Protein AF-A0AAJ2UD39-F1 (afdb_monomer_lite)

Sequence (153 aa):
MKTRIFLDLKNKHEIKNHIKIEVKFWKYKKILGKKFKFLFYNLSKILEISVSNQQCAQLDLKLVNNIYKVENWISCMKQFLNLNLLTNLRIHKNLAIFLFYSWQIYLQRFKFRQKLFDFEDRRRDAFNNLSLEWIKSDPNFNIKIIQILRRWK

pLDDT: mean 88.39, std 10.65, range [52.59, 97.56]

Structure (mmCIF, N/CA/C/O backbone):
data_AF-A0AAJ2UD39-F1
#
_entry.id   AF-A0AAJ2UD39-F1
#
loop_
_atom_site.group_PDB
_atom_site.id
_atom_site.type_symbol
_atom_site.label_atom_id
_atom_site.label_alt_id
_atom_site.label_comp_id
_atom_site.label_asym_id
_atom_site.label_entity_id
_atom_site.label_seq_id
_atom_site.pdbx_PDB_ins_code
_atom_site.Cartn_x
_atom_site.Cartn_y
_atom_site.Cartn_z
_atom_site.occupancy
_atom_site.B_iso_or_equiv
_atom_site.auth_seq_id
_atom_site.auth_comp_id
_atom_site.auth_asym_id
_atom_site.auth_atom_id
_atom_site.pdbx_PDB_model_num
ATOM 1 N N . MET A 1 1 ? -20.834 -1.679 -16.475 1.00 62.66 1 MET A N 1
ATOM 2 C CA . MET A 1 1 ? -20.253 -0.598 -15.632 1.00 62.66 1 MET A CA 1
ATOM 3 C C . MET A 1 1 ? -20.855 -0.524 -14.222 1.00 62.66 1 MET A C 1
ATOM 5 O O . MET A 1 1 ? -20.085 -0.513 -13.267 1.00 62.66 1 MET A O 1
ATOM 9 N N . LYS A 1 2 ? -22.191 -0.539 -14.060 1.00 64.38 2 LYS A N 1
ATOM 10 C CA . LYS A 1 2 ? -22.882 -0.418 -12.753 1.00 64.38 2 LYS A CA 1
ATOM 11 C C . LYS A 1 2 ? -22.491 -1.496 -11.719 1.00 64.38 2 LYS A C 1
ATOM 13 O O . LYS A 1 2 ? -22.244 -1.166 -10.564 1.00 64.38 2 LYS A O 1
ATOM 18 N N . THR A 1 3 ? -22.313 -2.750 -12.140 1.00 74.38 3 THR A N 1
ATOM 19 C CA . THR A 1 3 ? -21.965 -3.877 -11.249 1.00 74.38 3 THR A CA 1
ATOM 20 C C . THR A 1 3 ? -20.577 -3.750 -10.611 1.00 74.38 3 THR A C 1
ATOM 22 O O . THR A 1 3 ? -20.412 -4.035 -9.429 1.00 74.38 3 THR A O 1
ATOM 25 N N . ARG A 1 4 ? -19.573 -3.258 -11.359 1.00 75.06 4 ARG A N 1
ATOM 26 C CA . ARG A 1 4 ? -18.208 -3.051 -10.833 1.00 75.06 4 ARG A CA 1
ATOM 27 C C . ARG A 1 4 ? -18.175 -1.959 -9.760 1.00 75.06 4 ARG A C 1
ATOM 29 O O . ARG A 1 4 ? -17.506 -2.125 -8.748 1.00 75.06 4 ARG A O 1
ATOM 36 N N . ILE A 1 5 ? -18.930 -0.877 -9.961 1.00 78.44 5 ILE A N 1
ATOM 37 C CA . ILE A 1 5 ? -19.052 0.225 -8.993 1.00 78.44 5 ILE A CA 1
ATOM 38 C C . ILE A 1 5 ? -19.761 -0.257 -7.722 1.00 78.44 5 ILE A C 1
ATOM 40 O O . ILE A 1 5 ? -19.306 0.029 -6.617 1.00 78.44 5 ILE A O 1
ATOM 44 N N . PHE A 1 6 ? -20.840 -1.028 -7.868 1.00 80.81 6 PHE A N 1
ATOM 45 C CA . PHE A 1 6 ? -21.566 -1.598 -6.734 1.00 80.81 6 PHE A CA 1
ATOM 46 C C . PHE A 1 6 ? -20.686 -2.528 -5.884 1.00 80.81 6 PHE A C 1
ATOM 48 O O . PHE A 1 6 ? -20.624 -2.375 -4.665 1.00 80.81 6 PHE A O 1
ATOM 55 N N . LEU A 1 7 ? -19.950 -3.443 -6.524 1.00 83.81 7 LEU A N 1
ATOM 56 C CA . LEU A 1 7 ? -19.013 -4.338 -5.838 1.00 83.81 7 LEU A CA 1
ATOM 57 C C . LEU A 1 7 ? -17.904 -3.562 -5.118 1.00 83.81 7 LEU A C 1
ATOM 59 O O . LEU A 1 7 ? -17.551 -3.895 -3.989 1.00 83.81 7 LEU A O 1
ATOM 63 N N . ASP A 1 8 ? -17.386 -2.500 -5.736 1.00 87.06 8 ASP A N 1
ATOM 64 C CA . ASP A 1 8 ? -16.369 -1.645 -5.123 1.00 87.06 8 ASP A CA 1
ATOM 65 C C . ASP A 1 8 ? -16.879 -0.938 -3.857 1.00 87.06 8 ASP A C 1
ATOM 67 O O . ASP A 1 8 ? -16.190 -0.892 -2.834 1.00 87.06 8 ASP A O 1
ATOM 71 N N . LEU A 1 9 ? -18.114 -0.431 -3.897 1.00 87.19 9 LEU A N 1
ATOM 72 C CA . LEU A 1 9 ? -18.773 0.175 -2.741 1.00 87.19 9 LEU A CA 1
ATOM 73 C C . LEU A 1 9 ? -19.032 -0.850 -1.633 1.00 87.19 9 LEU A C 1
ATOM 75 O O . LEU A 1 9 ? -18.742 -0.558 -0.470 1.00 87.19 9 LEU A O 1
ATOM 79 N N . LYS A 1 10 ? -19.520 -2.046 -1.988 1.00 91.75 10 LYS A N 1
ATOM 80 C CA . LYS A 1 10 ? -19.761 -3.145 -1.043 1.00 91.75 10 LYS A CA 1
ATOM 81 C C . LYS A 1 10 ? -18.472 -3.544 -0.318 1.00 91.75 10 LYS A C 1
ATOM 83 O O . LYS A 1 10 ? -18.447 -3.544 0.909 1.00 91.75 10 LYS A O 1
ATOM 88 N N . ASN A 1 11 ? -17.384 -3.773 -1.054 1.00 93.31 11 ASN A N 1
ATOM 89 C CA . ASN A 1 11 ? -16.097 -4.156 -0.464 1.00 93.31 11 ASN A CA 1
ATOM 90 C C . ASN A 1 11 ? -15.538 -3.068 0.461 1.00 93.31 11 ASN A C 1
ATOM 92 O O . ASN A 1 11 ? -15.135 -3.339 1.589 1.00 93.31 11 ASN A O 1
ATOM 96 N N . LYS A 1 12 ? -15.562 -1.799 0.031 1.00 94.50 12 LYS A N 1
ATOM 97 C CA . LYS A 1 12 ? -15.114 -0.680 0.879 1.00 94.50 12 LYS A CA 1
ATOM 98 C C . LYS A 1 12 ? -15.972 -0.515 2.132 1.00 94.50 12 LYS A C 1
ATOM 100 O O . LYS A 1 12 ? -15.459 -0.082 3.164 1.00 94.50 12 LYS A O 1
ATOM 105 N N . HIS A 1 13 ? -17.266 -0.824 2.049 1.00 94.81 13 HIS A N 1
ATOM 106 C CA . HIS A 1 13 ? -18.153 -0.828 3.207 1.00 94.81 13 HIS A CA 1
ATOM 107 C C . HIS A 1 13 ? -17.766 -1.930 4.202 1.00 94.81 13 HIS A C 1
ATOM 109 O O . HIS A 1 13 ? -17.629 -1.649 5.390 1.00 94.81 13 HIS A O 1
ATOM 115 N N . GLU A 1 14 ? -17.506 -3.142 3.721 1.00 95.31 14 GLU A N 1
ATOM 116 C CA . GLU A 1 14 ? -17.056 -4.264 4.548 1.00 95.31 14 GLU A CA 1
ATOM 117 C C . GLU A 1 14 ? -15.712 -3.971 5.237 1.00 95.31 14 GLU A C 1
ATOM 119 O O . GLU A 1 14 ? -15.607 -4.065 6.459 1.00 95.31 14 GLU A O 1
ATOM 124 N N . ILE A 1 15 ? -14.716 -3.475 4.492 1.00 95.75 15 ILE A N 1
ATOM 125 C CA . ILE A 1 15 ? -13.414 -3.059 5.050 1.00 95.75 15 ILE A CA 1
ATOM 126 C C . ILE A 1 15 ? -13.601 -1.991 6.132 1.00 95.75 15 ILE A C 1
ATOM 128 O O . ILE A 1 15 ? -12.981 -2.042 7.193 1.00 95.75 15 ILE A O 1
ATOM 132 N N . LYS A 1 16 ? -14.477 -1.009 5.887 1.00 96.25 16 LYS A N 1
ATOM 133 C CA . LYS A 1 16 ? -14.802 0.029 6.871 1.00 96.25 16 LYS A CA 1
ATOM 134 C C . LYS A 1 16 ? -15.403 -0.568 8.144 1.00 96.25 16 LYS A C 1
ATOM 136 O O . LYS A 1 16 ? -15.108 -0.049 9.220 1.00 96.25 16 LYS A O 1
ATOM 141 N N . ASN A 1 17 ? -16.237 -1.598 8.035 1.00 95.44 17 ASN A N 1
ATOM 142 C CA . ASN A 1 17 ? -16.824 -2.264 9.193 1.00 95.44 17 ASN A CA 1
ATOM 143 C C . ASN A 1 17 ? -15.752 -3.002 9.999 1.00 95.44 17 ASN A C 1
ATOM 145 O O . ASN A 1 17 ? -15.695 -2.795 11.205 1.00 95.44 17 ASN A O 1
ATOM 149 N N . HIS A 1 18 ? -14.827 -3.715 9.349 1.00 95.62 18 HIS A N 1
ATOM 150 C CA . HIS A 1 18 ? -13.681 -4.321 10.038 1.00 95.62 18 HIS A CA 1
ATOM 151 C C . HIS A 1 18 ? -12.806 -3.286 10.757 1.00 95.62 18 HIS A C 1
ATOM 153 O O . HIS A 1 18 ? -12.486 -3.456 11.927 1.00 95.62 18 HIS A O 1
ATOM 159 N N . ILE A 1 19 ? -12.476 -2.165 10.104 1.00 94.62 19 ILE A N 1
ATOM 160 C CA . ILE A 1 19 ? -11.693 -1.086 10.734 1.00 94.62 19 ILE A CA 1
ATOM 161 C C . ILE A 1 19 ? -12.406 -0.534 11.975 1.00 94.62 19 ILE A C 1
ATOM 163 O O . ILE A 1 19 ? -11.754 -0.225 12.967 1.00 94.62 19 ILE A O 1
ATOM 167 N N . LYS A 1 20 ? -13.737 -0.397 11.923 1.00 93.69 20 LYS A N 1
ATOM 168 C CA . LYS A 1 20 ? -14.542 0.154 13.022 1.00 93.69 20 LYS A CA 1
ATOM 169 C C . LYS A 1 20 ? -14.550 -0.704 14.284 1.00 93.69 20 LYS A C 1
ATOM 171 O O . LYS A 1 20 ? -14.813 -0.133 15.339 1.00 93.69 20 LYS A O 1
ATOM 176 N N . ILE A 1 21 ? -14.299 -2.008 14.166 1.00 91.50 21 ILE A N 1
ATOM 177 C CA . ILE A 1 21 ? -14.191 -2.915 15.317 1.00 91.50 21 ILE A CA 1
ATOM 178 C C . ILE A 1 21 ? -13.011 -2.485 16.199 1.00 91.50 21 ILE A C 1
ATOM 180 O O . ILE A 1 21 ? -13.147 -2.416 17.413 1.00 91.50 21 ILE A O 1
ATOM 184 N N . GLU A 1 22 ? -11.894 -2.103 15.577 1.00 89.81 22 GLU A N 1
ATOM 185 C CA . GLU A 1 22 ? -10.638 -1.785 16.268 1.00 89.81 22 GLU A CA 1
ATOM 186 C C . GLU A 1 22 ? -10.470 -0.283 16.546 1.00 89.81 22 GLU A C 1
ATOM 188 O O . GLU A 1 22 ? -9.941 0.137 17.574 1.00 89.81 22 GLU A O 1
ATOM 193 N N . VAL A 1 23 ? -10.909 0.582 15.622 1.00 92.00 23 VAL A N 1
ATOM 194 C CA . VAL A 1 23 ? -10.717 2.032 15.746 1.00 92.00 23 VAL A CA 1
ATOM 195 C C . VAL A 1 23 ? -11.858 2.831 15.129 1.00 92.00 23 VAL A C 1
ATOM 197 O O . VAL A 1 23 ? -12.396 2.523 14.065 1.00 92.00 23 VAL A O 1
ATOM 200 N N . LYS A 1 24 ? -12.187 3.979 15.739 1.00 92.81 24 LYS A N 1
ATOM 201 C CA . LYS A 1 24 ? -13.123 4.936 15.130 1.00 92.81 24 LYS A CA 1
ATOM 202 C C . LYS A 1 24 ? -12.636 5.325 13.725 1.00 92.81 24 LYS A C 1
ATOM 204 O O . LYS A 1 24 ? -11.577 5.933 13.573 1.00 92.81 24 LYS A O 1
ATOM 209 N N . PHE A 1 25 ? -13.456 5.068 12.701 1.00 90.06 25 PHE A N 1
ATOM 210 C CA . PHE A 1 25 ? -13.087 5.273 11.289 1.00 90.06 25 PHE A CA 1
ATOM 211 C C . PHE A 1 25 ? -12.600 6.695 10.959 1.00 90.06 25 PHE A C 1
ATOM 213 O O . PHE A 1 25 ? -11.778 6.889 10.064 1.00 90.06 25 PHE A O 1
ATOM 220 N N . TRP A 1 26 ? -13.086 7.715 11.673 1.00 90.12 26 TRP A N 1
ATOM 221 C CA . TRP A 1 26 ? -12.625 9.089 11.474 1.00 90.12 26 TRP A CA 1
ATOM 222 C C . TRP A 1 26 ? -11.163 9.290 11.905 1.00 90.12 26 TRP A C 1
ATOM 224 O O . TRP A 1 26 ? -10.462 10.051 11.242 1.00 90.12 26 TRP A O 1
ATOM 234 N N . LYS A 1 27 ? -10.681 8.587 12.945 1.00 91.88 27 LYS A N 1
ATOM 235 C CA . LYS A 1 27 ? -9.270 8.620 13.373 1.00 91.88 27 LYS A CA 1
ATOM 236 C C . LYS A 1 27 ? -8.384 7.985 12.305 1.00 91.88 27 LYS A C 1
ATOM 238 O O . LYS A 1 27 ? -7.457 8.630 11.828 1.00 91.88 27 LYS A O 1
ATOM 243 N N . TYR A 1 28 ? -8.757 6.790 11.846 1.00 93.69 28 TYR A N 1
ATOM 244 C CA . TYR A 1 28 ? -8.130 6.109 10.708 1.00 93.69 28 TYR A CA 1
ATOM 245 C C . TYR A 1 28 ? -8.022 7.032 9.478 1.00 93.69 28 TYR A C 1
ATOM 247 O O . TYR A 1 28 ? -6.941 7.253 8.932 1.00 93.69 28 TYR A O 1
ATOM 255 N N . LYS A 1 29 ? -9.139 7.666 9.092 1.00 92.50 29 LYS A N 1
ATOM 256 C CA . LYS A 1 29 ? -9.197 8.588 7.950 1.00 92.50 29 LYS A CA 1
ATOM 257 C C . LYS A 1 29 ? -8.359 9.851 8.169 1.00 92.50 29 LYS A C 1
ATOM 259 O O . LYS A 1 29 ? -7.836 10.384 7.196 1.00 92.50 29 LYS A O 1
ATOM 264 N N . LYS A 1 30 ? -8.255 10.352 9.404 1.00 91.56 30 LYS A N 1
ATOM 265 C CA . LYS A 1 30 ? -7.431 11.521 9.746 1.00 91.56 30 LYS A CA 1
ATOM 266 C C . LYS A 1 30 ? -5.939 11.212 9.597 1.00 91.56 30 LYS A C 1
ATOM 268 O O . LYS A 1 30 ? -5.208 12.080 9.142 1.00 91.56 30 LYS A O 1
ATOM 273 N N . ILE A 1 31 ? -5.516 9.992 9.938 1.00 92.19 31 ILE A N 1
ATOM 274 C CA . ILE A 1 31 ? -4.111 9.568 9.890 1.00 92.19 31 ILE A CA 1
ATOM 275 C C . ILE A 1 31 ? -3.653 9.281 8.448 1.00 92.19 31 ILE A C 1
ATOM 277 O O . ILE A 1 31 ? -2.689 9.878 7.976 1.00 92.19 31 ILE A O 1
ATOM 281 N N . LEU A 1 32 ? -4.367 8.426 7.708 1.00 91.06 32 LEU A N 1
ATOM 282 C CA . LEU A 1 32 ? -4.023 8.113 6.308 1.00 91.06 32 LEU A CA 1
ATOM 283 C C . LEU A 1 32 ? -4.385 9.248 5.340 1.00 91.06 32 LEU A C 1
ATOM 285 O O . LEU A 1 32 ? -3.740 9.448 4.313 1.00 91.06 32 LEU A O 1
ATOM 289 N N . GLY A 1 33 ? -5.434 10.004 5.649 1.00 91.31 33 GLY A N 1
ATOM 290 C CA . GLY A 1 33 ? -5.980 11.013 4.756 1.00 91.31 33 GLY A CA 1
ATOM 291 C C . GLY A 1 33 ? -6.890 10.440 3.666 1.00 91.31 33 GLY A C 1
ATOM 292 O O . GLY A 1 33 ? -7.031 9.230 3.467 1.00 91.31 33 GLY A O 1
ATOM 293 N N . LYS A 1 34 ? -7.565 11.333 2.928 1.00 90.50 34 LYS A N 1
ATOM 294 C CA . LYS A 1 34 ? -8.580 10.933 1.933 1.00 90.50 34 LYS A CA 1
ATOM 295 C C . LYS A 1 34 ? -7.988 10.133 0.766 1.00 90.50 34 LYS A C 1
ATOM 297 O O . LYS A 1 34 ? -8.708 9.312 0.204 1.00 90.50 34 LYS A O 1
ATOM 302 N N . LYS A 1 35 ? -6.722 10.391 0.415 1.00 91.44 35 LYS A N 1
ATOM 303 C CA . LYS A 1 35 ? -6.015 9.791 -0.729 1.00 91.44 35 LYS A CA 1
ATOM 304 C C . LYS A 1 35 ? -5.524 8.364 -0.444 1.00 91.44 35 LYS A C 1
ATOM 306 O O . LYS A 1 35 ? -5.535 7.530 -1.344 1.00 91.44 35 LYS A O 1
ATOM 311 N N . PHE A 1 36 ? -5.159 8.069 0.806 1.00 95.38 36 PHE A N 1
ATOM 312 C CA . PHE A 1 36 ? -4.593 6.772 1.197 1.00 95.38 36 PHE A CA 1
ATOM 313 C C . PHE A 1 36 ? -5.566 5.855 1.945 1.00 95.38 36 PHE A C 1
ATOM 315 O O . PHE A 1 36 ? -5.214 4.717 2.219 1.00 95.38 36 PHE A O 1
ATOM 322 N N . LYS A 1 37 ? -6.804 6.281 2.236 1.00 94.19 37 LYS A N 1
ATOM 323 C CA . LYS A 1 37 ? -7.811 5.354 2.781 1.00 94.19 37 LYS A CA 1
ATOM 324 C C . LYS A 1 37 ? -8.027 4.150 1.845 1.00 94.19 37 LYS A C 1
ATOM 326 O O . LYS A 1 37 ? -8.104 4.304 0.620 1.00 94.19 37 LYS A O 1
ATOM 331 N N . PHE A 1 38 ? -8.222 2.984 2.443 1.00 96.44 38 PHE A N 1
ATOM 332 C CA . PHE A 1 38 ? -8.340 1.681 1.798 1.00 96.44 38 PHE A CA 1
ATOM 333 C C . PHE A 1 38 ? -7.097 1.333 0.970 1.00 96.44 38 PHE A C 1
ATOM 335 O O . PHE A 1 38 ? -7.238 0.897 -0.172 1.00 96.44 38 PHE A O 1
ATOM 342 N N . LEU A 1 39 ? -5.889 1.608 1.481 1.00 97.06 39 LEU A N 1
ATOM 343 C CA . LEU A 1 39 ? -4.647 1.540 0.702 1.00 97.06 39 LEU A CA 1
ATOM 344 C C . LEU A 1 39 ? -4.477 0.161 0.067 1.00 97.06 39 LEU A C 1
ATOM 346 O O . LEU A 1 39 ? -4.402 0.066 -1.158 1.00 97.06 39 LEU A O 1
ATOM 350 N N . PHE A 1 40 ? -4.492 -0.890 0.887 1.00 96.38 40 PHE A N 1
ATOM 351 C CA . PHE A 1 40 ? -4.248 -2.259 0.429 1.00 96.38 40 PHE A CA 1
ATOM 352 C C . PHE A 1 40 ? -5.348 -2.793 -0.483 1.00 96.38 40 PHE A C 1
ATOM 354 O O . PHE A 1 40 ? -5.056 -3.490 -1.449 1.00 96.38 40 PHE A O 1
ATOM 361 N N . TYR A 1 41 ? -6.597 -2.379 -0.273 1.00 96.81 41 TYR A N 1
ATOM 362 C CA . TYR A 1 41 ? -7.676 -2.713 -1.199 1.00 96.81 41 TYR A CA 1
ATOM 363 C C . TYR A 1 41 ? -7.513 -2.017 -2.557 1.00 96.81 41 TYR A C 1
ATOM 365 O O . TYR A 1 41 ? -7.726 -2.618 -3.602 1.00 96.81 41 TYR A O 1
ATOM 373 N N . ASN A 1 42 ? -7.111 -0.744 -2.583 1.00 96.19 42 ASN A N 1
ATOM 374 C CA . ASN A 1 42 ? -6.870 -0.071 -3.860 1.00 96.19 42 ASN A CA 1
ATOM 375 C C . ASN A 1 42 ? -5.659 -0.676 -4.582 1.00 96.19 42 ASN A C 1
ATOM 377 O O . ASN A 1 42 ? -5.692 -0.825 -5.801 1.00 96.19 42 ASN A O 1
ATOM 381 N N . LEU A 1 43 ? -4.609 -1.038 -3.838 1.00 94.50 43 LEU A N 1
ATOM 382 C CA . LEU A 1 43 ? -3.454 -1.742 -4.388 1.00 94.50 43 LEU A CA 1
ATOM 383 C C . LEU A 1 43 ? -3.837 -3.113 -4.937 1.00 94.50 43 LEU A C 1
ATOM 385 O O . LEU A 1 43 ? -3.384 -3.448 -6.023 1.00 94.50 43 LEU A O 1
ATOM 389 N N . SER A 1 44 ? -4.698 -3.874 -4.258 1.00 93.62 44 SER A N 1
ATOM 390 C CA . SER A 1 44 ? -5.115 -5.197 -4.737 1.00 93.62 44 SER A CA 1
ATOM 391 C C . SER A 1 44 ? -5.856 -5.119 -6.066 1.00 93.62 44 SER A C 1
ATOM 393 O O . SER A 1 44 ? -5.676 -5.982 -6.918 1.00 93.62 44 SER A O 1
ATOM 395 N N . LYS A 1 45 ? -6.613 -4.040 -6.303 1.00 93.12 45 LYS A N 1
ATOM 396 C CA . LYS A 1 45 ? -7.247 -3.789 -7.604 1.00 93.12 45 LYS A CA 1
ATOM 397 C C . LYS A 1 45 ? -6.266 -3.379 -8.694 1.00 93.12 45 LYS A C 1
ATOM 399 O O . LYS A 1 45 ? -6.452 -3.807 -9.823 1.00 93.12 45 LYS A O 1
ATOM 404 N N . ILE A 1 46 ? -5.249 -2.577 -8.376 1.00 92.00 46 ILE A N 1
ATOM 405 C CA . ILE A 1 46 ? -4.247 -2.150 -9.369 1.00 92.00 46 ILE A CA 1
ATOM 406 C C . ILE A 1 46 ? -3.295 -3.296 -9.722 1.00 92.00 46 ILE A C 1
ATOM 408 O O . ILE A 1 46 ? -2.920 -3.472 -10.875 1.00 92.00 46 ILE A O 1
ATOM 412 N N . LEU A 1 47 ? -2.885 -4.068 -8.719 1.00 88.94 47 LEU A N 1
ATOM 413 C CA . LEU A 1 47 ? -1.916 -5.148 -8.872 1.00 88.94 47 LEU A CA 1
ATOM 414 C C . LEU A 1 47 ? -2.567 -6.499 -9.194 1.00 88.94 47 LEU A C 1
ATOM 416 O O . LEU A 1 47 ? -1.839 -7.463 -9.407 1.00 88.94 47 LEU A O 1
ATOM 420 N N . GLU A 1 48 ? -3.902 -6.552 -9.238 1.00 88.50 48 GLU A N 1
ATOM 421 C CA . GLU A 1 48 ? -4.702 -7.754 -9.522 1.00 88.50 48 GLU A CA 1
ATOM 422 C C . GLU A 1 48 ? -4.402 -8.905 -8.546 1.00 88.50 48 GLU A C 1
ATOM 424 O O . GLU A 1 48 ? -4.290 -10.072 -8.907 1.00 88.50 48 GLU A O 1
ATOM 429 N N . ILE A 1 49 ? -4.269 -8.552 -7.267 1.00 87.62 49 ILE A N 1
ATOM 430 C CA . ILE A 1 49 ? -3.927 -9.469 -6.175 1.00 87.62 49 ILE A CA 1
ATOM 431 C C . ILE A 1 49 ? -5.210 -9.900 -5.470 1.00 87.62 49 ILE A C 1
ATOM 433 O O . ILE A 1 49 ? -6.031 -9.062 -5.086 1.00 87.62 49 ILE A O 1
ATOM 437 N N . SER A 1 50 ? -5.372 -11.206 -5.258 1.00 89.00 50 SER A N 1
ATOM 438 C CA . SER A 1 50 ? -6.475 -11.732 -4.456 1.00 89.00 50 SER A CA 1
ATOM 439 C C . SER A 1 50 ? -6.157 -11.570 -2.969 1.00 89.00 50 SER A C 1
ATOM 441 O O . SER A 1 50 ? -5.305 -12.265 -2.426 1.00 89.00 50 SER A O 1
ATOM 443 N N . VAL A 1 51 ? -6.827 -10.625 -2.307 1.00 90.56 51 VAL A N 1
ATOM 444 C CA . VAL A 1 51 ? -6.721 -10.393 -0.858 1.00 90.56 51 VAL A CA 1
ATOM 445 C C . VAL A 1 51 ? -8.117 -10.151 -0.305 1.00 90.56 51 VAL A C 1
ATOM 447 O O . VAL A 1 51 ? -8.895 -9.391 -0.888 1.00 90.56 51 VAL A O 1
ATOM 450 N N . SER A 1 52 ? -8.433 -10.779 0.826 1.00 94.06 52 SER A N 1
ATOM 451 C CA . SER A 1 52 ? -9.730 -10.594 1.483 1.00 94.06 52 SER A CA 1
ATOM 452 C C . SER A 1 52 ? -9.906 -9.162 2.009 1.00 94.06 52 SER A C 1
ATOM 454 O O . SER A 1 52 ? -8.942 -8.463 2.344 1.00 94.06 52 SER A O 1
ATOM 456 N N . ASN A 1 53 ? -11.161 -8.720 2.131 1.00 95.69 53 ASN A N 1
ATOM 457 C CA . ASN A 1 53 ? -11.494 -7.419 2.718 1.00 95.69 53 ASN A CA 1
ATOM 458 C C . ASN A 1 53 ? -10.993 -7.310 4.172 1.00 95.69 53 ASN A C 1
ATOM 460 O O . ASN A 1 53 ? -10.456 -6.271 4.564 1.00 95.69 53 ASN A O 1
ATOM 464 N N . GLN A 1 54 ? -11.082 -8.397 4.943 1.00 95.44 54 GLN A N 1
ATOM 465 C CA . GLN A 1 54 ? -10.557 -8.473 6.306 1.00 95.44 54 GLN A CA 1
ATOM 466 C C . GLN A 1 54 ? -9.037 -8.263 6.355 1.00 95.44 54 GLN A C 1
ATOM 468 O O . GLN A 1 54 ? -8.561 -7.429 7.124 1.00 95.44 54 GLN A O 1
ATOM 473 N N . GLN A 1 55 ? -8.265 -8.953 5.509 1.00 95.25 55 GLN A N 1
ATOM 474 C CA . GLN A 1 55 ? -6.808 -8.774 5.455 1.00 95.25 55 GLN A CA 1
ATOM 475 C C . GLN A 1 55 ? -6.424 -7.353 5.030 1.00 95.25 55 GLN A C 1
ATOM 477 O O . GLN A 1 55 ? -5.513 -6.760 5.609 1.00 95.25 55 GLN A O 1
ATOM 482 N N . CYS A 1 56 ? -7.144 -6.767 4.065 1.00 96.50 56 CYS A N 1
ATOM 483 C CA . CYS A 1 56 ? -6.937 -5.369 3.687 1.00 96.50 56 CYS A CA 1
ATOM 484 C C . CYS A 1 56 ? -7.145 -4.429 4.884 1.00 96.50 56 CYS A C 1
ATOM 486 O O . CYS A 1 56 ? -6.336 -3.526 5.091 1.00 96.50 56 CYS A O 1
ATOM 488 N N . ALA A 1 57 ? -8.197 -4.648 5.683 1.00 97.12 57 ALA A N 1
ATOM 489 C CA . ALA A 1 57 ? -8.465 -3.874 6.894 1.00 97.12 57 ALA A CA 1
ATOM 490 C C . ALA A 1 57 ? -7.352 -4.034 7.942 1.00 97.12 57 ALA A C 1
ATOM 492 O O . ALA A 1 57 ? -6.884 -3.039 8.491 1.00 97.12 57 ALA A O 1
ATOM 493 N N . GLN A 1 58 ? -6.899 -5.265 8.192 1.00 96.81 58 GLN A N 1
ATOM 494 C CA . GLN A 1 58 ? -5.834 -5.561 9.157 1.00 96.81 58 GLN A CA 1
ATOM 495 C C . GLN A 1 58 ? -4.505 -4.898 8.773 1.00 96.81 58 GLN A C 1
ATOM 497 O O . GLN A 1 58 ? -3.854 -4.286 9.620 1.00 96.81 58 GLN A O 1
ATOM 502 N N . LEU A 1 59 ? -4.122 -4.960 7.495 1.00 97.00 59 LEU A N 1
ATOM 503 C CA . LEU A 1 59 ? -2.915 -4.298 6.996 1.00 97.00 59 LEU A CA 1
ATOM 504 C C . LEU A 1 59 ? -3.018 -2.770 7.100 1.00 97.00 59 LEU A C 1
ATOM 506 O O . LEU A 1 59 ? -2.064 -2.117 7.517 1.00 97.00 59 LEU A O 1
ATOM 510 N N . ASP A 1 60 ? -4.181 -2.199 6.779 1.00 97.31 60 ASP A N 1
ATOM 511 C CA . ASP A 1 60 ? -4.450 -0.765 6.926 1.00 97.31 60 ASP A CA 1
ATOM 512 C C . ASP A 1 60 ? -4.337 -0.312 8.398 1.00 97.31 60 ASP A C 1
ATOM 514 O O . ASP A 1 60 ? -3.743 0.729 8.686 1.00 97.31 60 ASP A O 1
ATOM 518 N N . LEU A 1 61 ? -4.866 -1.095 9.344 1.00 96.88 61 LEU A N 1
ATOM 519 C CA . LEU A 1 61 ? -4.760 -0.824 10.783 1.00 96.88 61 LEU A CA 1
ATOM 520 C C . LEU A 1 61 ? -3.312 -0.924 11.279 1.00 96.88 61 LEU A C 1
ATOM 522 O O . LEU A 1 61 ? -2.823 -0.017 11.957 1.00 96.88 61 LEU A O 1
ATOM 526 N N . LYS A 1 62 ? -2.597 -1.984 10.883 1.00 96.69 62 LYS A N 1
ATOM 527 C CA . LYS A 1 62 ? -1.173 -2.1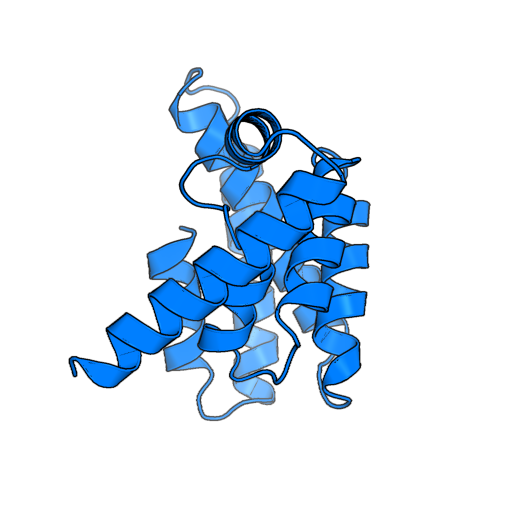65 11.199 1.00 96.69 62 LYS A CA 1
ATOM 528 C C . LYS A 1 62 ? -0.333 -0.999 10.674 1.00 96.69 62 LYS A C 1
ATOM 530 O O . LYS A 1 62 ? 0.553 -0.498 11.371 1.00 96.69 62 LYS A O 1
ATOM 535 N N . LEU A 1 63 ? -0.635 -0.536 9.462 1.00 97.06 63 LEU A N 1
ATOM 536 C CA . LEU A 1 63 ? 0.037 0.606 8.863 1.00 97.06 63 LEU A CA 1
ATOM 537 C C . LEU A 1 63 ? -0.171 1.875 9.696 1.00 97.06 63 LEU A C 1
ATOM 539 O O . LEU A 1 63 ? 0.793 2.578 9.997 1.00 97.06 63 LEU A O 1
ATOM 543 N N . VAL A 1 64 ? -1.413 2.146 10.103 1.00 95.50 64 VAL A N 1
ATOM 544 C CA . VAL A 1 64 ? -1.780 3.340 10.878 1.00 95.50 64 VAL A CA 1
ATOM 545 C C . VAL A 1 64 ? -1.087 3.396 12.241 1.00 95.50 64 VAL A C 1
ATOM 547 O O . VAL A 1 64 ? -0.671 4.483 12.646 1.00 95.50 64 VAL A O 1
ATOM 550 N N . ASN A 1 65 ? -0.890 2.258 12.912 1.00 93.38 65 ASN A N 1
ATOM 551 C CA . ASN A 1 65 ? -0.257 2.206 14.237 1.00 93.38 65 ASN A CA 1
ATOM 552 C C . ASN A 1 65 ? 1.191 2.725 14.251 1.00 93.38 65 ASN A C 1
ATOM 554 O O . ASN A 1 65 ? 1.643 3.240 15.267 1.00 93.38 65 ASN A O 1
ATOM 558 N N . ASN A 1 66 ? 1.914 2.629 13.131 1.00 94.25 66 ASN A N 1
ATOM 559 C CA . ASN A 1 66 ? 3.300 3.091 13.004 1.00 94.25 66 ASN A CA 1
ATOM 560 C C . ASN A 1 66 ? 3.536 3.816 11.666 1.00 94.25 66 ASN A C 1
ATOM 562 O O . ASN A 1 66 ? 4.543 3.601 10.992 1.00 94.25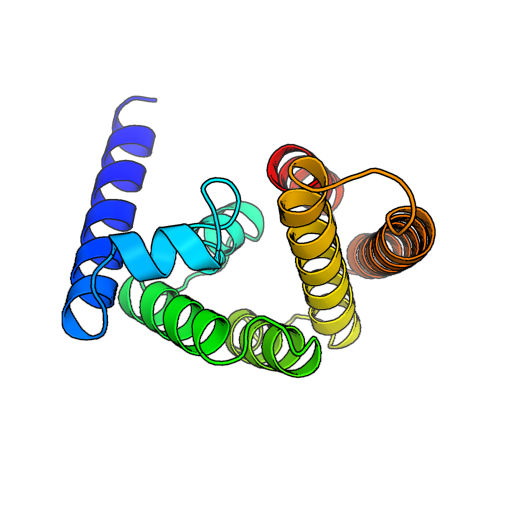 66 ASN A O 1
ATOM 566 N N . ILE A 1 67 ? 2.594 4.671 11.256 1.00 94.94 67 ILE A N 1
ATOM 567 C CA . ILE A 1 67 ? 2.563 5.249 9.900 1.00 94.94 67 ILE A CA 1
ATOM 568 C C . ILE A 1 67 ? 3.767 6.146 9.561 1.00 94.94 67 ILE A C 1
ATOM 570 O O . ILE A 1 67 ? 4.094 6.325 8.393 1.00 94.94 67 ILE A O 1
ATOM 574 N N . TYR A 1 68 ? 4.461 6.699 10.556 1.00 94.06 68 TYR A N 1
ATOM 575 C CA . TYR A 1 68 ? 5.615 7.576 10.327 1.00 94.06 68 TYR A CA 1
ATOM 576 C C . TYR A 1 68 ? 6.932 6.819 10.088 1.00 94.06 68 TYR A C 1
ATOM 578 O O . TYR A 1 68 ? 7.913 7.443 9.696 1.00 94.06 68 TYR A O 1
ATOM 586 N N . LYS A 1 69 ? 6.964 5.493 10.294 1.00 95.94 69 LYS A N 1
ATOM 587 C CA . LYS A 1 69 ? 8.157 4.652 10.107 1.00 95.94 69 LYS A CA 1
ATOM 588 C C . LYS A 1 69 ? 8.116 3.975 8.741 1.00 95.94 69 LYS A C 1
ATOM 590 O O . LYS A 1 69 ? 7.221 3.164 8.497 1.00 95.94 69 LYS A O 1
ATOM 595 N N . VAL A 1 70 ? 9.075 4.260 7.859 1.00 95.88 70 VAL A N 1
ATOM 596 C CA . VAL A 1 70 ? 9.121 3.663 6.508 1.00 95.88 70 VAL A CA 1
ATOM 597 C C . VAL A 1 70 ? 9.243 2.134 6.565 1.00 95.88 70 VAL A C 1
ATOM 599 O O . VAL A 1 70 ? 8.660 1.427 5.747 1.00 95.88 70 VAL A O 1
ATOM 602 N N . GLU A 1 71 ? 9.893 1.601 7.597 1.00 96.38 71 GLU A N 1
ATOM 603 C CA . GLU A 1 71 ? 10.027 0.167 7.861 1.00 96.38 71 GLU A CA 1
ATOM 604 C C . GLU A 1 71 ? 8.662 -0.492 8.081 1.00 96.38 71 GLU A C 1
ATOM 606 O O . GLU A 1 71 ? 8.448 -1.630 7.663 1.00 96.38 71 GLU A O 1
ATOM 611 N N . ASN A 1 72 ? 7.705 0.228 8.680 1.00 97.50 72 ASN A N 1
ATOM 612 C CA . ASN A 1 72 ? 6.345 -0.277 8.848 1.00 97.50 72 ASN A CA 1
ATOM 613 C C . ASN A 1 72 ? 5.612 -0.372 7.503 1.00 97.50 72 ASN A C 1
ATOM 615 O O . ASN A 1 72 ? 4.919 -1.358 7.254 1.00 97.50 72 ASN A O 1
ATOM 619 N N . TRP A 1 73 ? 5.810 0.603 6.607 1.00 97.56 73 TRP A N 1
ATOM 620 C CA . TRP A 1 73 ? 5.273 0.544 5.242 1.00 97.56 73 TRP A CA 1
ATOM 621 C C . TRP A 1 73 ? 5.854 -0.644 4.478 1.00 97.56 73 TRP A C 1
ATOM 623 O O . TRP A 1 73 ? 5.105 -1.397 3.858 1.00 97.56 73 TRP A O 1
ATOM 633 N N . ILE A 1 74 ? 7.171 -0.852 4.574 1.00 95.94 74 ILE A N 1
ATOM 634 C CA . ILE A 1 74 ? 7.861 -1.989 3.951 1.00 95.94 74 ILE A CA 1
ATOM 635 C C . ILE A 1 74 ? 7.344 -3.314 4.528 1.00 95.94 74 ILE A C 1
ATOM 637 O O . ILE A 1 74 ? 7.033 -4.227 3.768 1.00 95.94 74 ILE A O 1
ATOM 641 N N . SER A 1 75 ? 7.185 -3.415 5.852 1.00 95.00 75 SER A N 1
ATOM 642 C CA . SER A 1 75 ? 6.653 -4.609 6.525 1.00 95.00 75 SER A CA 1
ATOM 643 C C . SER A 1 75 ? 5.230 -4.943 6.072 1.00 95.00 75 SER A C 1
ATOM 645 O O . SER A 1 75 ? 4.949 -6.091 5.724 1.00 95.00 75 SER A O 1
ATOM 647 N N . CYS A 1 76 ? 4.334 -3.953 6.029 1.00 95.50 76 CYS A N 1
ATOM 648 C CA . CYS A 1 76 ? 2.959 -4.161 5.576 1.00 95.50 76 CYS A CA 1
ATOM 649 C C . CYS A 1 76 ? 2.906 -4.519 4.083 1.00 95.50 76 CYS A C 1
ATOM 651 O O . CYS A 1 76 ? 2.151 -5.406 3.696 1.00 95.50 76 CYS A O 1
ATOM 653 N N . MET A 1 77 ? 3.741 -3.891 3.248 1.00 94.50 77 MET A N 1
ATOM 654 C CA . MET A 1 77 ? 3.827 -4.213 1.821 1.00 94.50 77 MET A CA 1
ATOM 655 C C . MET A 1 77 ? 4.354 -5.629 1.580 1.00 94.50 77 MET A C 1
ATOM 657 O O . MET A 1 77 ? 3.802 -6.353 0.757 1.00 94.50 77 MET A O 1
ATOM 661 N N . LYS A 1 78 ? 5.373 -6.054 2.334 1.00 91.75 78 LYS A N 1
ATOM 662 C CA . LYS A 1 78 ? 5.880 -7.429 2.290 1.00 91.75 78 LYS A CA 1
ATOM 663 C C . LYS A 1 78 ? 4.782 -8.427 2.656 1.00 91.75 78 LYS A C 1
ATOM 665 O O . LYS A 1 78 ? 4.593 -9.403 1.946 1.00 91.75 78 LYS A O 1
ATOM 670 N N . GLN A 1 79 ? 4.021 -8.171 3.723 1.00 92.12 79 GLN A N 1
ATOM 671 C CA . GLN A 1 79 ? 2.890 -9.030 4.102 1.00 92.12 79 GLN A CA 1
ATOM 672 C C . GLN A 1 79 ? 1.804 -9.075 3.022 1.00 92.12 79 GLN A C 1
ATOM 674 O O . GLN A 1 79 ? 1.294 -10.147 2.719 1.00 92.12 79 GLN A O 1
ATOM 679 N N . PHE A 1 80 ? 1.487 -7.931 2.419 1.00 92.50 80 PHE A N 1
ATOM 680 C CA . PHE A 1 80 ? 0.503 -7.827 1.347 1.00 92.50 80 PHE A CA 1
ATOM 681 C C . PHE A 1 80 ? 0.912 -8.604 0.086 1.00 92.50 80 PHE A C 1
ATOM 683 O O . PHE A 1 80 ? 0.097 -9.320 -0.485 1.00 92.50 80 PHE A O 1
ATOM 690 N N . LEU A 1 81 ? 2.171 -8.479 -0.342 1.00 86.12 81 LEU A N 1
ATOM 691 C CA . LEU A 1 81 ? 2.659 -9.055 -1.597 1.00 86.12 81 LEU A CA 1
ATOM 692 C C . LEU A 1 81 ? 3.156 -10.503 -1.459 1.00 86.12 81 LEU A C 1
ATOM 694 O O . LEU A 1 81 ? 3.126 -11.245 -2.441 1.00 86.12 81 LEU A O 1
ATOM 698 N N . ASN A 1 82 ? 3.531 -10.943 -0.251 1.00 79.88 82 ASN A N 1
ATOM 699 C CA . ASN A 1 82 ? 3.865 -12.346 0.026 1.00 79.88 82 ASN A CA 1
ATOM 700 C C . ASN A 1 82 ? 2.698 -13.305 -0.254 1.00 79.88 82 ASN A C 1
ATOM 702 O O . ASN A 1 82 ? 2.940 -14.479 -0.518 1.00 79.88 82 ASN A O 1
ATOM 706 N N . LEU A 1 83 ? 1.454 -12.815 -0.252 1.00 66.19 83 LEU A N 1
ATOM 707 C CA . LEU A 1 83 ? 0.276 -13.606 -0.617 1.00 66.19 83 LEU A CA 1
ATOM 708 C C . LEU A 1 83 ? 0.296 -14.077 -2.084 1.00 66.19 83 LEU A C 1
ATOM 710 O O . LEU A 1 83 ? -0.422 -15.010 -2.420 1.00 66.19 83 LEU A O 1
ATOM 714 N N . ASN A 1 84 ? 1.136 -13.479 -2.938 1.00 64.50 84 ASN A N 1
ATOM 715 C CA . ASN A 1 84 ? 1.157 -13.733 -4.380 1.00 64.50 84 ASN A CA 1
ATOM 716 C C . ASN A 1 84 ? 2.418 -14.444 -4.913 1.00 64.50 84 ASN A C 1
ATOM 718 O O . ASN A 1 84 ? 2.588 -14.481 -6.127 1.00 64.50 84 ASN A O 1
ATOM 722 N N . LEU A 1 85 ? 3.275 -15.005 -4.042 1.00 52.59 85 LEU A N 1
ATOM 723 C CA . LEU A 1 85 ? 4.417 -15.921 -4.311 1.00 52.59 85 LEU A CA 1
ATOM 724 C C . LEU A 1 85 ? 5.487 -15.522 -5.364 1.00 52.59 85 LEU A C 1
ATOM 726 O O . LEU A 1 85 ? 6.558 -16.116 -5.375 1.00 52.59 85 LEU A O 1
ATOM 730 N N . LEU A 1 86 ? 5.269 -14.504 -6.201 1.00 55.69 86 LEU A N 1
ATOM 731 C CA . LEU A 1 86 ? 6.078 -14.196 -7.393 1.00 55.69 86 LEU A CA 1
ATOM 732 C C . LEU A 1 86 ? 6.646 -12.770 -7.413 1.00 55.69 86 LEU A C 1
ATOM 734 O O . LEU A 1 86 ? 7.152 -12.305 -8.431 1.00 55.69 86 LEU A O 1
ATOM 738 N N . THR A 1 87 ? 6.557 -12.029 -6.311 1.00 63.12 87 THR A N 1
ATOM 739 C CA . THR A 1 87 ? 6.951 -10.616 -6.306 1.00 63.12 87 THR A CA 1
ATOM 740 C C . THR A 1 87 ? 8.342 -10.423 -5.704 1.00 63.12 87 THR A C 1
ATOM 742 O O . THR A 1 87 ? 8.586 -10.699 -4.533 1.00 63.12 87 THR A O 1
ATOM 745 N N . ASN A 1 88 ? 9.258 -9.918 -6.532 1.00 74.69 88 ASN A N 1
ATOM 746 C CA . ASN A 1 88 ? 10.631 -9.559 -6.180 1.00 74.69 88 ASN A CA 1
ATOM 747 C C . ASN A 1 88 ? 10.664 -8.594 -4.973 1.00 74.69 88 ASN A C 1
ATOM 749 O O . ASN A 1 88 ? 9.971 -7.574 -4.960 1.00 74.69 88 ASN A O 1
ATOM 753 N N . LEU A 1 89 ? 11.502 -8.883 -3.968 1.00 79.88 89 LEU A N 1
ATOM 754 C CA . LEU A 1 89 ? 11.648 -8.075 -2.744 1.00 79.88 89 LEU A CA 1
ATOM 755 C C . LEU A 1 89 ? 11.941 -6.592 -3.026 1.00 79.88 89 LEU A C 1
ATOM 757 O O . LEU A 1 89 ? 11.533 -5.713 -2.260 1.00 79.88 89 LEU A O 1
ATOM 761 N N . ARG A 1 90 ? 12.620 -6.290 -4.139 1.00 84.94 90 ARG A N 1
ATOM 762 C CA . ARG A 1 90 ? 12.887 -4.914 -4.573 1.00 84.94 90 ARG A CA 1
ATOM 763 C C . ARG A 1 90 ? 11.605 -4.176 -4.948 1.00 84.94 90 ARG A C 1
ATOM 765 O O . ARG A 1 90 ? 11.462 -3.012 -4.584 1.00 84.94 90 ARG A O 1
ATOM 772 N N . ILE A 1 91 ? 10.648 -4.853 -5.586 1.00 85.31 91 ILE A N 1
ATOM 773 C CA . ILE A 1 91 ? 9.328 -4.292 -5.909 1.00 85.31 91 ILE A CA 1
ATOM 774 C C . ILE A 1 91 ? 8.604 -3.911 -4.616 1.00 85.31 91 ILE A C 1
ATOM 776 O O . ILE A 1 91 ? 8.116 -2.787 -4.500 1.00 85.31 91 ILE A O 1
ATOM 780 N N . HIS A 1 92 ? 8.586 -4.804 -3.615 1.00 86.00 92 HIS A N 1
ATOM 781 C CA . HIS A 1 92 ? 7.926 -4.540 -2.327 1.00 86.00 92 HIS A CA 1
ATOM 782 C C . HIS A 1 92 ? 8.493 -3.290 -1.662 1.00 86.00 92 HIS A C 1
ATOM 784 O O . HIS A 1 92 ? 7.751 -2.397 -1.250 1.00 86.00 92 HIS A O 1
ATOM 790 N N . LYS A 1 93 ? 9.825 -3.230 -1.573 1.00 92.69 93 LYS A N 1
ATOM 791 C CA . LYS A 1 93 ? 10.540 -2.140 -0.914 1.00 92.69 93 LYS A CA 1
ATOM 792 C C . LYS A 1 93 ? 10.308 -0.816 -1.638 1.00 92.69 93 LYS A C 1
ATOM 794 O O . LYS A 1 93 ? 9.914 0.159 -1.003 1.00 92.69 93 LYS A O 1
ATOM 799 N N . ASN A 1 94 ? 10.500 -0.782 -2.954 1.00 94.44 94 ASN A N 1
ATOM 800 C CA . ASN A 1 94 ? 10.387 0.448 -3.732 1.00 94.44 94 ASN A CA 1
ATOM 801 C C . ASN A 1 94 ? 8.945 0.972 -3.784 1.00 94.44 94 ASN A C 1
ATOM 803 O O . ASN A 1 94 ? 8.732 2.173 -3.626 1.00 94.44 94 ASN A O 1
ATOM 807 N N . LEU A 1 95 ? 7.942 0.093 -3.897 1.00 94.31 95 LEU A N 1
ATOM 808 C CA . LEU A 1 95 ? 6.534 0.494 -3.827 1.00 94.31 95 LEU A CA 1
ATOM 809 C C . LEU A 1 95 ? 6.171 1.068 -2.449 1.00 94.31 95 LEU A C 1
ATOM 811 O O . LEU A 1 95 ? 5.497 2.095 -2.369 1.00 94.31 95 LEU A O 1
ATOM 815 N N . ALA A 1 96 ? 6.640 0.447 -1.364 1.00 96.19 96 ALA A N 1
ATOM 816 C CA . ALA A 1 96 ? 6.418 0.954 -0.013 1.00 96.19 96 ALA A CA 1
ATOM 817 C C . ALA A 1 96 ? 7.051 2.338 0.201 1.00 96.19 96 ALA A C 1
ATOM 819 O O . ALA A 1 96 ? 6.389 3.238 0.717 1.00 96.19 96 ALA A O 1
ATOM 820 N N . ILE A 1 97 ? 8.302 2.524 -0.235 1.00 96.75 97 ILE A N 1
ATOM 821 C CA . ILE A 1 97 ? 9.020 3.802 -0.128 1.00 96.75 97 ILE A CA 1
ATOM 822 C C . ILE A 1 97 ? 8.319 4.887 -0.956 1.00 96.75 97 ILE A C 1
ATOM 824 O O . ILE A 1 97 ? 8.080 5.987 -0.453 1.00 96.75 97 ILE A O 1
ATOM 828 N N . PHE A 1 98 ? 7.925 4.572 -2.194 1.00 97.19 98 PHE A N 1
ATOM 829 C CA . PHE A 1 98 ? 7.165 5.486 -3.045 1.00 97.19 98 PHE A CA 1
ATOM 830 C C . PHE A 1 98 ? 5.872 5.951 -2.361 1.00 97.19 98 PHE A C 1
ATOM 832 O O . PHE A 1 98 ? 5.583 7.150 -2.322 1.00 97.19 98 PHE A O 1
ATOM 839 N N . LEU A 1 99 ? 5.093 5.021 -1.798 1.00 97.38 99 LEU A N 1
ATOM 840 C CA . LEU A 1 99 ? 3.831 5.338 -1.130 1.00 97.38 99 LEU A CA 1
ATOM 841 C C . LEU A 1 99 ? 4.041 6.132 0.164 1.00 97.38 99 LEU A C 1
ATOM 843 O O . LEU A 1 99 ? 3.284 7.070 0.413 1.00 97.38 99 LEU A O 1
ATOM 847 N N . PHE A 1 100 ? 5.079 5.813 0.942 1.00 96.81 100 PHE A N 1
ATOM 848 C CA . PHE A 1 100 ? 5.433 6.545 2.157 1.00 96.81 100 PHE A CA 1
ATOM 849 C C . PHE A 1 100 ? 5.737 8.016 1.862 1.00 96.81 100 PHE A C 1
ATOM 851 O O . PHE A 1 100 ? 5.105 8.902 2.441 1.00 96.81 100 PHE A O 1
ATOM 858 N N . TYR A 1 101 ? 6.646 8.299 0.924 1.00 94.94 101 TYR A N 1
ATOM 859 C CA . TYR A 1 101 ? 6.976 9.685 0.585 1.00 94.94 101 TYR A CA 1
ATOM 860 C C . TYR A 1 101 ? 5.822 10.395 -0.127 1.00 94.94 101 TYR A C 1
ATOM 862 O O . TYR A 1 101 ? 5.574 11.569 0.134 1.00 94.94 101 TYR A O 1
ATOM 870 N N . SER A 1 102 ? 5.027 9.681 -0.929 1.00 95.12 102 SER A N 1
ATOM 871 C CA . SER A 1 102 ? 3.781 10.226 -1.486 1.00 95.12 102 SER A CA 1
ATOM 872 C C . SER A 1 102 ? 2.784 10.635 -0.397 1.00 95.12 102 SER A C 1
ATOM 874 O O . SER A 1 102 ? 2.088 11.642 -0.540 1.00 95.12 102 SER A O 1
ATOM 876 N N . TRP A 1 103 ? 2.706 9.876 0.699 1.00 94.75 103 TRP A N 1
ATOM 877 C CA . TRP A 1 103 ? 1.865 10.202 1.849 1.00 94.75 103 TRP A CA 1
ATOM 878 C C . TRP A 1 103 ? 2.417 11.389 2.645 1.00 94.75 103 TRP A C 1
ATOM 880 O O . TRP A 1 103 ? 1.658 12.310 2.951 1.00 94.75 103 TRP A O 1
ATOM 890 N N . GLN A 1 104 ? 3.729 11.435 2.893 1.00 91.81 104 GLN A N 1
ATOM 891 C CA . GLN A 1 104 ? 4.395 12.579 3.529 1.00 91.81 104 GLN A CA 1
ATOM 892 C C . GLN A 1 104 ? 4.160 13.876 2.743 1.00 91.81 104 GLN A C 1
ATOM 894 O O . GLN A 1 104 ? 3.694 14.866 3.308 1.00 91.81 104 GLN A O 1
ATOM 899 N N . ILE A 1 105 ? 4.384 13.852 1.424 1.00 90.88 105 ILE A N 1
ATOM 900 C CA . ILE A 1 105 ? 4.118 14.984 0.524 1.00 90.88 105 ILE A CA 1
ATOM 901 C C . ILE A 1 105 ? 2.634 15.357 0.553 1.00 90.88 105 ILE A C 1
ATOM 903 O O . ILE A 1 105 ? 2.296 16.537 0.618 1.00 90.88 105 ILE A O 1
ATOM 907 N N . TYR A 1 106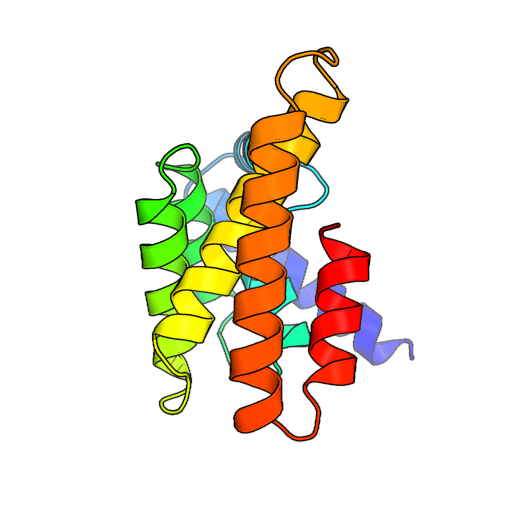 ? 1.726 14.374 0.534 1.00 89.44 106 TYR A N 1
ATOM 908 C CA . TYR A 1 106 ? 0.288 14.633 0.617 1.00 89.44 106 TYR A CA 1
ATOM 909 C C . TYR A 1 106 ? -0.100 15.356 1.914 1.00 89.44 106 TYR A C 1
ATOM 911 O O . TYR A 1 106 ? -0.922 16.269 1.862 1.00 89.44 106 TYR A O 1
ATOM 919 N N . LEU A 1 107 ? 0.491 14.998 3.058 1.00 85.38 107 LEU A N 1
ATOM 920 C CA . LEU A 1 107 ? 0.247 15.687 4.329 1.00 85.38 107 LEU A CA 1
ATOM 921 C C . LEU A 1 107 ? 0.893 17.078 4.385 1.00 85.38 107 LEU A C 1
ATOM 923 O O . LEU A 1 107 ? 0.279 18.014 4.902 1.00 85.38 107 LEU A O 1
ATOM 927 N N . GLN A 1 108 ? 2.102 17.230 3.840 1.00 79.06 108 GLN A N 1
ATOM 928 C CA . GLN A 1 108 ? 2.835 18.500 3.806 1.00 79.06 108 GLN A CA 1
ATOM 929 C C . GLN A 1 108 ? 2.308 19.490 2.768 1.00 79.06 108 GLN A C 1
ATOM 931 O O . GLN A 1 108 ? 2.436 20.694 2.963 1.00 79.06 108 GLN A O 1
ATOM 936 N N . ARG A 1 109 ? 1.629 19.032 1.709 1.00 62.16 109 ARG A N 1
ATOM 937 C CA . ARG A 1 109 ? 0.913 19.916 0.771 1.00 62.16 109 ARG A CA 1
ATOM 938 C C . ARG A 1 109 ? -0.094 20.835 1.470 1.00 62.16 109 ARG A C 1
ATOM 940 O O . ARG A 1 109 ? -0.431 21.878 0.925 1.00 62.16 109 ARG A O 1
ATOM 947 N N . PHE A 1 110 ? -0.535 20.475 2.675 1.00 60.31 110 PHE A N 1
ATOM 948 C CA . PHE A 1 110 ? -1.399 21.298 3.521 1.00 60.31 110 PHE A CA 1
ATOM 949 C C . PHE A 1 110 ? -0.640 22.079 4.614 1.00 60.31 110 PHE A C 1
ATOM 951 O O . PHE A 1 110 ? -1.272 22.784 5.394 1.00 60.31 110 PHE A O 1
ATOM 958 N N . LYS A 1 111 ? 0.693 21.946 4.708 1.00 58.66 111 LYS A N 1
ATOM 959 C CA . LYS A 1 111 ? 1.557 22.505 5.762 1.00 58.66 111 LYS A CA 1
ATOM 960 C C . LYS A 1 111 ? 2.944 22.928 5.210 1.00 58.66 111 LYS A C 1
ATOM 962 O O . LYS A 1 111 ? 3.927 22.251 5.470 1.00 58.66 111 LYS A O 1
ATOM 967 N N . PHE A 1 112 ? 3.006 24.067 4.503 1.00 58.06 112 PHE A N 1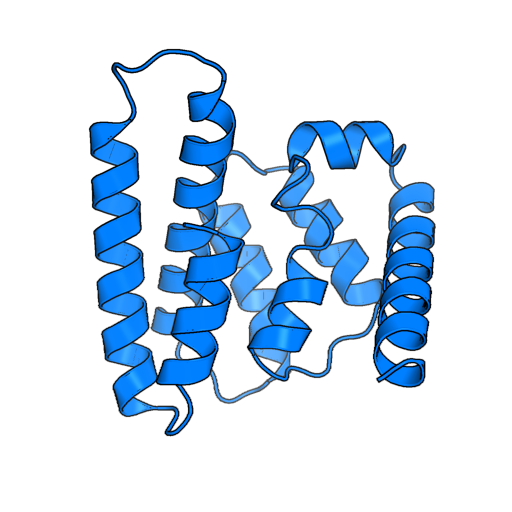
ATOM 968 C CA . PHE A 1 112 ? 4.213 24.839 4.096 1.00 58.06 112 PHE A CA 1
ATOM 969 C C . PHE A 1 112 ? 5.295 24.160 3.202 1.00 58.06 112 PHE A C 1
ATOM 971 O O . PHE A 1 112 ? 5.484 22.951 3.192 1.00 58.06 112 PHE A O 1
ATOM 978 N N . ARG A 1 113 ? 6.008 24.972 2.391 1.00 57.00 113 ARG A N 1
ATOM 979 C CA . ARG A 1 113 ? 6.743 24.546 1.170 1.00 57.00 113 ARG A CA 1
ATOM 980 C C . ARG A 1 113 ? 8.210 24.083 1.329 1.00 57.00 113 ARG A C 1
ATOM 982 O O . ARG A 1 113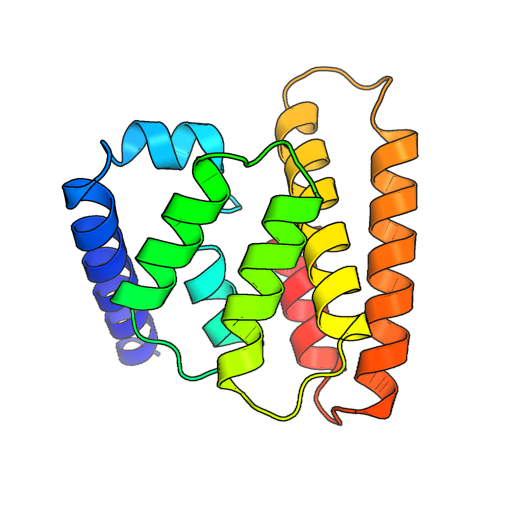 ? 8.722 23.461 0.406 1.00 57.00 113 ARG A O 1
ATOM 989 N N . GLN A 1 114 ? 8.907 24.349 2.437 1.00 53.97 114 GLN A N 1
ATOM 990 C CA . GLN A 1 114 ? 10.387 24.265 2.460 1.00 53.97 114 GLN A CA 1
ATOM 991 C C . GLN A 1 114 ? 11.009 22.862 2.659 1.00 53.97 114 GLN A C 1
ATOM 993 O O . GLN A 1 114 ? 12.169 22.684 2.312 1.00 53.97 114 GLN A O 1
ATOM 998 N N . LYS A 1 115 ? 10.278 21.842 3.145 1.00 59.97 115 LYS A N 1
ATOM 999 C CA . LYS A 1 115 ? 10.810 20.464 3.344 1.00 59.97 115 LYS A CA 1
ATOM 1000 C C . LYS A 1 115 ? 10.445 19.459 2.237 1.00 59.97 115 LYS A C 1
ATOM 1002 O O . LYS A 1 115 ? 10.737 18.275 2.364 1.00 59.97 115 LYS A O 1
ATOM 1007 N N . LEU A 1 116 ? 9.807 19.915 1.158 1.00 66.31 116 LEU A N 1
ATOM 1008 C CA . LEU A 1 116 ? 9.236 19.034 0.130 1.00 66.31 116 LEU A CA 1
ATOM 1009 C C . LEU A 1 116 ? 10.278 18.405 -0.808 1.00 66.31 116 LEU A C 1
ATOM 1011 O O . LEU A 1 116 ? 10.007 17.340 -1.355 1.00 66.31 116 LEU A O 1
ATOM 1015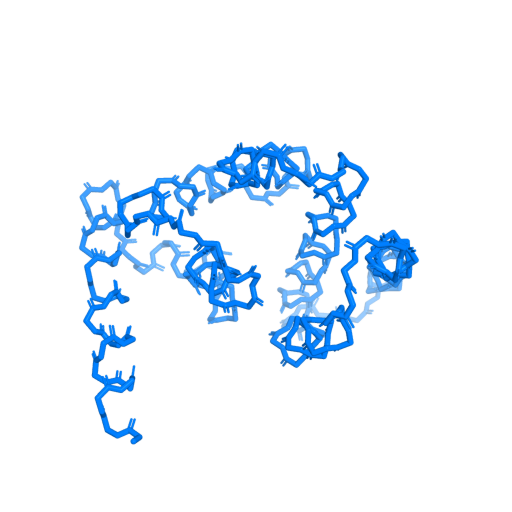 N N . PHE A 1 117 ? 11.444 19.033 -0.995 1.00 70.62 117 PHE A N 1
ATOM 1016 C CA . PHE A 1 117 ? 12.411 18.622 -2.022 1.00 70.62 117 PHE A CA 1
ATOM 1017 C C . PHE A 1 117 ? 13.030 17.236 -1.749 1.00 70.62 117 PHE A C 1
ATOM 1019 O O . PHE A 1 117 ? 12.941 16.364 -2.606 1.00 70.62 117 PHE A O 1
ATOM 1026 N N . ASP A 1 118 ? 13.518 16.975 -0.526 1.00 83.19 118 ASP A N 1
ATOM 1027 C CA . ASP A 1 118 ? 14.085 15.660 -0.147 1.00 83.19 118 ASP A CA 1
ATOM 1028 C C . ASP A 1 118 ? 13.045 14.528 -0.284 1.00 83.19 118 ASP A C 1
ATOM 1030 O O . ASP A 1 118 ? 13.340 13.430 -0.750 1.00 83.19 118 ASP A O 1
ATOM 1034 N N . PHE A 1 119 ? 11.779 14.790 0.056 1.00 88.25 119 PHE A N 1
ATOM 1035 C CA . PHE A 1 119 ? 10.722 13.785 -0.094 1.00 88.25 119 PHE A CA 1
ATOM 1036 C C . PHE A 1 119 ? 10.351 13.526 -1.553 1.00 88.25 119 PHE A C 1
ATOM 1038 O O . PHE A 1 119 ? 10.066 12.384 -1.914 1.00 88.25 119 PHE A O 1
ATOM 1045 N N . GLU A 1 120 ? 10.337 14.565 -2.387 1.00 90.25 120 GLU A N 1
ATOM 1046 C CA . GLU A 1 120 ? 10.084 14.453 -3.823 1.00 90.25 120 GLU A CA 1
ATOM 1047 C C . GLU A 1 120 ? 11.164 13.626 -4.527 1.00 90.25 120 GLU A C 1
ATOM 1049 O O . GLU A 1 120 ? 10.823 12.737 -5.311 1.00 90.25 120 GLU A O 1
ATOM 1054 N N . ASP A 1 121 ? 12.437 13.850 -4.200 1.00 90.62 121 ASP A N 1
ATOM 1055 C CA . ASP A 1 121 ? 13.549 13.103 -4.790 1.00 90.62 121 ASP A CA 1
ATOM 1056 C C . ASP A 1 121 ? 13.532 11.638 -4.356 1.00 90.62 121 ASP A C 1
ATOM 1058 O O . ASP A 1 121 ? 13.478 10.747 -5.205 1.00 90.62 121 ASP A O 1
ATOM 1062 N N . ARG A 1 122 ? 13.400 11.356 -3.053 1.00 92.81 122 ARG A N 1
ATOM 1063 C CA . ARG A 1 122 ? 13.296 9.965 -2.575 1.00 92.81 122 ARG A CA 1
ATOM 1064 C C . ARG A 1 122 ? 12.074 9.237 -3.132 1.00 92.81 122 ARG A C 1
ATOM 1066 O O . ARG A 1 122 ? 12.131 8.034 -3.394 1.00 92.81 122 ARG A O 1
ATOM 1073 N N . ARG A 1 123 ? 10.954 9.946 -3.325 1.00 95.06 123 ARG A N 1
ATOM 1074 C CA . ARG A 1 123 ? 9.773 9.402 -4.009 1.00 95.06 123 ARG A CA 1
ATOM 1075 C C . ARG A 1 123 ? 10.094 9.059 -5.463 1.00 95.06 123 ARG A C 1
ATOM 1077 O O . ARG A 1 123 ? 9.697 7.985 -5.917 1.00 95.06 123 ARG A O 1
ATOM 1084 N N . ARG A 1 124 ? 10.750 9.970 -6.190 1.00 95.12 124 ARG A N 1
ATOM 1085 C CA . ARG A 1 124 ? 11.113 9.805 -7.605 1.00 95.12 124 ARG A CA 1
ATOM 1086 C C . ARG A 1 124 ? 12.064 8.627 -7.786 1.00 95.12 124 ARG A C 1
ATOM 1088 O O . ARG A 1 124 ? 11.789 7.772 -8.621 1.00 95.12 124 ARG A O 1
ATOM 1095 N N . ASP A 1 125 ? 13.093 8.520 -6.955 1.00 95.50 125 ASP A N 1
ATOM 1096 C CA . ASP A 1 125 ? 14.069 7.429 -7.011 1.00 95.50 125 ASP A CA 1
ATOM 1097 C C . ASP A 1 125 ? 13.421 6.073 -6.736 1.00 95.50 125 ASP A C 1
ATOM 1099 O O . ASP A 1 125 ? 13.617 5.112 -7.483 1.00 95.50 125 ASP A O 1
ATOM 1103 N N . ALA A 1 126 ? 12.578 5.993 -5.702 1.00 95.44 126 ALA A N 1
ATOM 1104 C CA . ALA A 1 126 ? 11.830 4.778 -5.403 1.00 95.44 126 ALA A CA 1
ATOM 1105 C C . ALA A 1 126 ? 10.910 4.377 -6.564 1.00 95.44 126 ALA A C 1
ATOM 1107 O O . ALA A 1 126 ? 10.830 3.202 -6.915 1.00 95.44 126 ALA A O 1
ATOM 1108 N N . PHE A 1 127 ? 10.247 5.346 -7.193 1.00 95.19 127 PHE A N 1
ATOM 1109 C CA . PHE A 1 127 ? 9.388 5.096 -8.342 1.00 95.19 127 PHE A CA 1
ATOM 1110 C C . PHE A 1 127 ? 10.167 4.645 -9.586 1.00 95.19 127 PHE A C 1
ATOM 1112 O O . PHE A 1 127 ? 9.739 3.716 -10.272 1.00 95.19 127 PHE A O 1
ATOM 1119 N N . ASN A 1 128 ? 11.320 5.251 -9.865 1.00 94.50 128 ASN A N 1
ATOM 1120 C CA . ASN A 1 128 ? 12.185 4.857 -10.976 1.00 94.50 128 ASN A CA 1
ATOM 1121 C C . ASN A 1 128 ? 12.686 3.419 -10.790 1.00 94.50 128 ASN A C 1
ATOM 1123 O O . ASN A 1 128 ? 12.540 2.591 -11.687 1.00 94.50 128 ASN A O 1
ATOM 1127 N N . ASN A 1 129 ? 13.173 3.086 -9.592 1.00 94.00 129 ASN A N 1
ATOM 1128 C CA . ASN A 1 129 ? 13.619 1.732 -9.268 1.00 94.00 129 ASN A CA 1
ATOM 1129 C C . ASN A 1 129 ? 12.472 0.711 -9.324 1.00 94.00 129 ASN A C 1
ATOM 1131 O O . ASN A 1 129 ? 12.652 -0.394 -9.828 1.00 94.00 129 ASN A O 1
ATOM 1135 N N . LEU A 1 130 ? 11.277 1.076 -8.848 1.00 92.25 130 LEU A N 1
ATOM 1136 C CA . LEU A 1 130 ? 10.074 0.251 -8.986 1.00 92.25 130 LEU A CA 1
ATOM 1137 C C . LEU A 1 130 ? 9.758 -0.032 -10.461 1.00 92.25 130 LEU A C 1
ATOM 1139 O O . LEU A 1 130 ? 9.488 -1.175 -10.822 1.00 92.25 130 LEU A O 1
ATOM 1143 N N . SER A 1 131 ? 9.819 1.002 -11.301 1.00 90.94 131 SER A N 1
ATOM 1144 C CA . SER A 1 131 ? 9.523 0.904 -12.730 1.00 90.94 131 SER A CA 1
ATOM 1145 C C . SER A 1 131 ? 10.494 -0.037 -13.438 1.00 90.94 131 SER A C 1
ATOM 1147 O O . SER A 1 131 ? 10.061 -0.927 -14.162 1.00 90.94 131 SER A O 1
ATOM 1149 N N . LEU A 1 132 ? 11.795 0.101 -13.166 1.00 91.00 132 LEU A N 1
ATOM 1150 C CA . LEU A 1 132 ? 12.839 -0.755 -13.736 1.00 91.00 132 LEU A CA 1
ATOM 1151 C C . LEU A 1 132 ? 12.681 -2.229 -13.348 1.00 91.00 132 LEU A C 1
ATOM 1153 O O . LEU A 1 132 ? 12.928 -3.108 -14.171 1.00 91.00 132 LEU A O 1
ATOM 1157 N N . GLU A 1 133 ? 12.283 -2.517 -12.109 1.00 88.94 133 GLU A N 1
ATOM 1158 C CA . GLU A 1 133 ? 12.071 -3.895 -11.650 1.00 88.94 133 GLU A CA 1
ATOM 1159 C C . GLU A 1 133 ? 10.782 -4.501 -12.236 1.00 88.94 133 GLU A C 1
ATOM 1161 O O . GLU A 1 133 ? 10.757 -5.680 -12.595 1.00 88.94 133 GLU A O 1
ATOM 1166 N N . TRP A 1 134 ? 9.719 -3.706 -12.398 1.00 87.31 134 TRP A N 1
ATOM 1167 C CA . TRP A 1 134 ? 8.479 -4.181 -13.017 1.00 87.31 134 TRP A CA 1
ATOM 1168 C C . TRP A 1 134 ? 8.573 -4.381 -14.527 1.00 87.31 134 TRP A C 1
ATOM 1170 O O . TRP A 1 134 ? 8.038 -5.373 -15.012 1.00 87.31 134 TRP A O 1
ATOM 1180 N N . ILE A 1 135 ? 9.299 -3.522 -15.252 1.00 88.69 135 ILE A N 1
ATOM 1181 C CA . ILE A 1 135 ? 9.557 -3.697 -16.695 1.00 88.69 135 ILE A CA 1
ATOM 1182 C C . ILE A 1 135 ? 10.107 -5.097 -16.993 1.00 88.69 135 ILE A C 1
ATOM 1184 O O . ILE A 1 135 ? 9.759 -5.706 -17.999 1.00 88.69 135 ILE A O 1
ATOM 1188 N N . LYS A 1 136 ? 10.955 -5.620 -16.102 1.00 85.38 136 LYS A N 1
ATOM 1189 C CA . LYS A 1 136 ? 11.600 -6.928 -16.258 1.00 85.38 136 LYS A CA 1
ATOM 1190 C C . LYS A 1 136 ? 10.691 -8.114 -15.936 1.00 85.38 136 LYS A C 1
ATOM 1192 O O . LYS A 1 136 ? 11.022 -9.229 -16.317 1.00 85.38 136 LYS A O 1
ATOM 1197 N N . SER A 1 137 ? 9.619 -7.905 -15.171 1.00 81.69 137 SER A N 1
ATOM 1198 C CA . SER A 1 137 ? 8.864 -8.990 -14.527 1.00 81.69 137 SER A CA 1
ATOM 1199 C C . SER A 1 137 ? 7.385 -9.050 -14.900 1.00 81.69 137 SER A C 1
ATOM 1201 O O . SER A 1 137 ? 6.767 -10.092 -14.701 1.00 81.69 137 SER A O 1
ATOM 1203 N N . ASP A 1 138 ? 6.808 -7.975 -15.437 1.00 81.69 138 ASP A N 1
ATOM 1204 C CA . ASP A 1 138 ? 5.379 -7.901 -15.736 1.00 81.69 138 ASP A CA 1
ATOM 1205 C C . ASP A 1 138 ? 5.135 -7.222 -17.095 1.00 81.69 138 ASP A C 1
ATOM 1207 O O . ASP A 1 138 ? 5.392 -6.025 -17.225 1.00 81.69 138 ASP A O 1
ATOM 1211 N N . PRO A 1 139 ? 4.596 -7.920 -18.112 1.00 83.00 139 PRO A N 1
ATOM 1212 C CA . PRO A 1 139 ? 4.327 -7.324 -19.424 1.00 83.00 139 PRO A CA 1
ATOM 1213 C C . PRO A 1 139 ? 3.266 -6.211 -19.375 1.00 83.00 139 PRO A C 1
ATOM 1215 O O . PRO A 1 139 ? 3.253 -5.322 -20.224 1.00 83.00 139 PRO A O 1
ATOM 1218 N N . ASN A 1 140 ? 2.406 -6.208 -18.351 1.00 85.00 140 ASN A N 1
ATOM 1219 C CA . ASN A 1 140 ? 1.371 -5.199 -18.136 1.00 85.00 140 ASN A CA 1
ATOM 1220 C C . ASN A 1 140 ? 1.820 -4.085 -17.173 1.00 85.00 140 ASN A C 1
ATOM 1222 O O . ASN A 1 140 ? 0.986 -3.298 -16.704 1.00 85.00 140 ASN A O 1
ATOM 1226 N N . PHE A 1 141 ? 3.124 -3.974 -16.882 1.00 84.69 141 PHE A N 1
ATOM 1227 C CA . PHE A 1 141 ? 3.646 -3.014 -15.907 1.00 84.69 141 PHE A CA 1
ATOM 1228 C C . PHE A 1 141 ? 3.201 -1.570 -16.183 1.00 84.69 141 PHE A C 1
ATOM 1230 O O . PHE A 1 141 ? 2.848 -0.848 -15.252 1.00 84.69 141 PHE A O 1
ATOM 1237 N N . ASN A 1 142 ? 3.160 -1.157 -17.455 1.00 87.19 142 ASN A N 1
ATOM 1238 C CA . ASN A 1 142 ? 2.795 0.199 -17.868 1.00 87.19 142 ASN A CA 1
ATOM 1239 C C . ASN A 1 142 ? 1.433 0.623 -17.304 1.00 87.19 142 ASN A C 1
ATOM 1241 O O . ASN A 1 142 ? 1.285 1.718 -16.755 1.00 87.19 142 ASN A O 1
ATOM 1245 N N . ILE A 1 143 ? 0.438 -0.266 -17.381 1.00 91.25 143 ILE A N 1
ATOM 1246 C CA . ILE A 1 143 ? -0.918 0.002 -16.894 1.00 91.25 143 ILE A CA 1
ATOM 1247 C C . ILE A 1 143 ? -0.901 0.162 -15.370 1.00 91.25 143 ILE A C 1
ATOM 1249 O O . ILE A 1 143 ? -1.461 1.131 -14.845 1.00 91.25 143 ILE A O 1
ATOM 1253 N N . LYS A 1 144 ? -0.214 -0.742 -14.659 1.00 89.94 144 LYS A N 1
ATOM 1254 C CA . LYS A 1 144 ? -0.111 -0.730 -13.190 1.00 89.94 144 LYS A CA 1
ATOM 1255 C C . LYS A 1 144 ? 0.579 0.539 -12.689 1.00 89.94 144 LYS A C 1
ATOM 1257 O O . LYS A 1 144 ? 0.072 1.216 -11.792 1.00 89.94 144 LYS A O 1
ATOM 1262 N N . ILE A 1 145 ? 1.683 0.922 -13.327 1.00 90.06 145 ILE A N 1
ATOM 1263 C CA . ILE A 1 145 ? 2.444 2.134 -13.017 1.00 90.06 145 ILE A CA 1
ATOM 1264 C C . ILE A 1 145 ? 1.601 3.396 -13.222 1.00 90.06 145 ILE A C 1
ATOM 1266 O O . ILE A 1 145 ? 1.547 4.254 -12.336 1.00 90.06 145 ILE A O 1
ATOM 1270 N N . ILE A 1 146 ? 0.894 3.508 -14.351 1.00 92.56 146 ILE A N 1
ATOM 1271 C CA . ILE A 1 146 ? 0.021 4.657 -14.632 1.00 92.56 146 ILE A CA 1
ATOM 1272 C C . ILE A 1 146 ? -1.084 4.768 -13.578 1.00 92.56 146 ILE A C 1
ATOM 1274 O O . ILE A 1 146 ? -1.369 5.867 -13.094 1.00 92.56 146 ILE A O 1
ATOM 1278 N N . GLN A 1 147 ? -1.704 3.651 -13.189 1.00 93.12 147 GLN A N 1
ATOM 1279 C CA . GLN A 1 147 ? -2.743 3.651 -12.158 1.00 93.12 147 GLN A CA 1
ATOM 1280 C C . GLN A 1 147 ? -2.199 4.069 -10.782 1.00 93.12 147 GLN A C 1
ATOM 1282 O O . GLN A 1 147 ? -2.849 4.855 -10.086 1.00 93.12 147 GLN A O 1
ATOM 1287 N N . ILE A 1 148 ? -0.995 3.618 -10.414 1.00 93.81 148 ILE A N 1
ATOM 1288 C CA . ILE A 1 148 ? -0.308 4.028 -9.179 1.00 93.81 148 ILE A CA 1
ATOM 1289 C C . ILE A 1 148 ? -0.016 5.527 -9.186 1.00 93.81 148 ILE A C 1
ATOM 1291 O O . ILE A 1 148 ? -0.354 6.216 -8.221 1.00 93.81 148 ILE A O 1
ATOM 1295 N N . LEU A 1 149 ? 0.544 6.059 -10.277 1.00 92.62 149 LEU A N 1
ATOM 1296 C CA . LEU A 1 149 ? 0.822 7.490 -10.401 1.00 92.62 149 LEU A CA 1
ATOM 1297 C C . LEU A 1 149 ? -0.453 8.324 -10.329 1.00 92.62 149 LEU A C 1
ATOM 1299 O O . LEU A 1 149 ? -0.516 9.260 -9.537 1.00 92.62 149 LEU A O 1
ATOM 1303 N N . ARG A 1 150 ? -1.488 7.968 -11.101 1.00 92.88 150 ARG A N 1
ATOM 1304 C CA . ARG A 1 150 ? -2.783 8.671 -11.083 1.00 92.88 150 ARG A CA 1
ATOM 1305 C C . ARG A 1 150 ? -3.367 8.748 -9.681 1.00 92.88 150 ARG A C 1
ATOM 1307 O O . ARG A 1 150 ? -4.028 9.726 -9.339 1.00 92.88 150 ARG A O 1
ATOM 1314 N N . ARG A 1 151 ? -3.146 7.709 -8.875 1.00 93.00 151 ARG A N 1
ATOM 1315 C CA . ARG A 1 151 ? -3.707 7.630 -7.534 1.00 93.00 151 ARG A CA 1
ATOM 1316 C C . ARG A 1 151 ? -2.851 8.299 -6.472 1.00 93.00 151 ARG A C 1
ATOM 1318 O O . ARG A 1 151 ? -3.445 8.878 -5.567 1.00 93.00 151 ARG A O 1
ATOM 1325 N N . TRP A 1 152 ? -1.519 8.217 -6.548 1.00 93.94 152 TRP A N 1
ATOM 1326 C CA . TRP A 1 152 ? -0.624 8.590 -5.443 1.00 93.94 152 TRP A CA 1
ATOM 1327 C C . TRP A 1 152 ? 0.457 9.635 -5.751 1.00 93.94 152 TRP A C 1
ATOM 1329 O O . TRP A 1 152 ? 0.934 10.230 -4.785 1.00 93.94 152 TRP A O 1
ATOM 1339 N N . LYS A 1 153 ? 0.730 9.996 -7.013 1.00 82.88 153 LYS A N 1
ATOM 1340 C CA . LYS A 1 153 ? 1.579 11.160 -7.360 1.00 82.88 153 LYS A CA 1
ATOM 1341 C C . LYS A 1 153 ? 0.988 12.469 -6.829 1.00 82.88 153 LYS A C 1
ATOM 1343 O O . LYS A 1 153 ? 1.752 13.296 -6.290 1.00 82.88 153 LYS A O 1
#

Organism: NCBI:txid29562

Radius of gyration: 15.31 Å; chains: 1; bounding box: 37×41×36 Å

Secondary structure (DSSP, 8-state):
-HHHHHHHHHHHHHHHHHHHHHS-HHHHHHHHHHHHTTHHHHHHHHHT----HHHHHHHHHHHHHTTT-HHHHHHHHHHHHHTTS---HHHHHHHHHHHHHHHHHHHHTTS-STTHHHHHHHHHHHHHHHHHHHHTT-TTHHHHHHHHHHHH-

Foldseek 3Di:
DVVVVVVVVVLLVVLLVLLVVPDDVVLLCVQQDPLCPLPLVLLCVLVVNDDHSNLSSVLSVQCSVPVLDLVSLLVSLCVSCVSPVQDDSLLSSLLSQLQSLLSVLVVCVVPDDDPNPVSVVSNVVSLVSNLVRCVVRPPCSVSSSVSCVVRRD